Protein AF-A0A2N2SLS8-F1 (afdb_monomer_lite)

Structure (mmCIF, N/CA/C/O backbone):
data_AF-A0A2N2SLS8-F1
#
_entry.id   AF-A0A2N2SLS8-F1
#
loop_
_atom_site.group_PDB
_atom_site.id
_atom_site.type_symbol
_atom_site.label_atom_id
_atom_site.label_alt_id
_atom_site.label_comp_id
_atom_site.label_asym_id
_atom_site.label_entity_id
_atom_site.label_seq_id
_atom_site.pdbx_PDB_ins_code
_atom_site.Cartn_x
_atom_site.Cartn_y
_atom_site.Cartn_z
_atom_site.occupancy
_atom_site.B_iso_or_equiv
_atom_site.auth_seq_id
_atom_site.auth_comp_id
_atom_site.auth_asym_id
_atom_site.auth_atom_id
_atom_site.pdbx_PDB_model_num
ATOM 1 N N . MET A 1 1 ? -5.301 -6.573 -35.660 1.00 45.72 1 MET A N 1
ATOM 2 C CA . MET A 1 1 ? -4.091 -6.055 -34.993 1.00 45.72 1 MET A CA 1
ATOM 3 C C . MET A 1 1 ? -4.240 -6.458 -33.535 1.00 45.72 1 MET A C 1
ATOM 5 O O . MET A 1 1 ? -5.246 -6.092 -32.950 1.00 45.72 1 MET A O 1
ATOM 9 N N . LEU A 1 2 ? -3.391 -7.351 -33.021 1.00 61.22 2 LEU A N 1
ATOM 10 C CA . LEU A 1 2 ? -3.465 -7.784 -31.622 1.00 61.22 2 LEU A CA 1
ATOM 11 C C . LEU A 1 2 ? -2.629 -6.795 -30.812 1.00 61.22 2 LEU A C 1
ATOM 13 O O . LEU A 1 2 ? -1.406 -6.7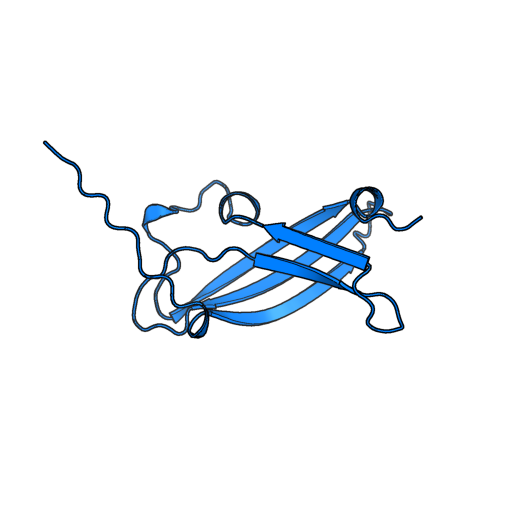86 -30.933 1.00 61.22 2 LEU A O 1
ATOM 17 N N . GLU A 1 3 ? -3.293 -5.924 -30.061 1.00 58.28 3 GLU A N 1
ATOM 18 C CA . GLU A 1 3 ? -2.654 -5.105 -29.035 1.00 58.28 3 GLU A CA 1
ATOM 19 C C . GLU A 1 3 ? -2.191 -6.061 -27.930 1.00 58.28 3 GLU A C 1
ATOM 21 O O . GLU A 1 3 ? -2.983 -6.556 -27.132 1.00 58.28 3 GLU A O 1
ATOM 26 N N . CYS A 1 4 ? -0.908 -6.422 -27.952 1.00 68.69 4 CYS A N 1
ATOM 27 C CA . CYS A 1 4 ? -0.289 -7.156 -26.858 1.00 68.69 4 CYS A CA 1
ATOM 28 C C . CYS A 1 4 ? -0.043 -6.154 -25.729 1.00 68.69 4 CYS A C 1
ATOM 30 O O . CYS A 1 4 ? 1.001 -5.505 -25.691 1.00 68.69 4 CYS A O 1
ATOM 32 N N . ASP A 1 5 ? -1.025 -6.007 -24.846 1.00 72.31 5 ASP A N 1
ATOM 33 C CA . ASP A 1 5 ? -0.857 -5.256 -23.607 1.00 72.31 5 ASP A CA 1
ATOM 34 C C . ASP A 1 5 ? -0.073 -6.143 -22.629 1.00 72.31 5 ASP A C 1
ATOM 36 O O . ASP A 1 5 ? -0.595 -7.111 -22.068 1.00 72.31 5 ASP A O 1
ATOM 40 N N . ILE A 1 6 ? 1.237 -5.908 -22.541 1.00 80.75 6 ILE A N 1
ATOM 41 C CA . ILE A 1 6 ? 2.121 -6.650 -21.641 1.00 80.75 6 ILE A CA 1
ATOM 42 C C . ILE A 1 6 ? 2.110 -5.911 -20.302 1.00 80.75 6 ILE A C 1
ATOM 44 O O . ILE A 1 6 ? 2.596 -4.780 -20.241 1.00 80.75 6 ILE A O 1
ATOM 48 N N . PRO A 1 7 ? 1.594 -6.526 -19.223 1.00 87.00 7 PRO A N 1
ATOM 49 C CA . PRO A 1 7 ? 1.530 -5.863 -17.933 1.00 87.00 7 PRO A CA 1
ATOM 50 C C . PRO A 1 7 ? 2.933 -5.614 -17.377 1.00 87.00 7 PRO A C 1
ATOM 52 O O . PRO A 1 7 ? 3.873 -6.379 -17.624 1.00 87.00 7 PRO A O 1
ATOM 55 N N . LEU A 1 8 ? 3.061 -4.558 -16.574 1.00 93.81 8 LEU A N 1
ATOM 56 C CA . LEU A 1 8 ? 4.295 -4.267 -15.855 1.00 93.81 8 LEU A CA 1
ATOM 57 C C . LEU A 1 8 ? 4.671 -5.416 -14.897 1.00 93.81 8 LEU A C 1
ATOM 59 O O . LEU A 1 8 ? 3.799 -6.148 -14.412 1.00 93.81 8 LEU A O 1
ATOM 63 N N . PRO A 1 9 ? 5.969 -5.586 -14.581 1.00 95.50 9 PRO A N 1
ATOM 64 C CA . PRO A 1 9 ? 6.412 -6.585 -13.620 1.00 95.50 9 PRO A CA 1
ATOM 65 C C . PRO A 1 9 ? 5.765 -6.399 -12.243 1.00 95.50 9 PRO A C 1
ATOM 67 O O . PRO A 1 9 ? 5.553 -5.279 -11.781 1.00 95.50 9 PRO A O 1
ATOM 70 N N . ARG A 1 10 ? 5.530 -7.517 -11.554 1.00 95.81 10 ARG A N 1
ATOM 71 C CA . ARG A 1 10 ? 5.075 -7.563 -10.159 1.00 95.81 10 ARG A CA 1
ATOM 72 C C . ARG A 1 10 ? 6.118 -8.289 -9.317 1.00 95.81 10 ARG A C 1
ATOM 74 O O . ARG A 1 10 ? 6.208 -9.515 -9.379 1.00 95.81 10 ARG A O 1
ATOM 81 N N . LYS A 1 11 ? 6.925 -7.535 -8.574 1.00 97.06 11 LYS A N 1
ATOM 82 C CA . LYS A 1 11 ? 7.929 -8.030 -7.621 1.00 97.06 11 LYS A CA 1
ATOM 83 C C . LYS A 1 11 ? 7.608 -7.448 -6.240 1.00 97.06 11 LYS A C 1
ATOM 85 O O . LYS A 1 11 ? 8.181 -6.422 -5.869 1.00 97.06 11 LYS A O 1
ATOM 90 N N . PRO A 1 12 ? 6.645 -8.032 -5.497 1.00 93.81 12 PRO A N 1
ATOM 91 C CA . PRO A 1 12 ? 6.238 -7.517 -4.188 1.00 93.81 12 PRO A CA 1
ATOM 92 C C . PRO A 1 12 ? 7.403 -7.430 -3.195 1.00 93.81 12 PRO A C 1
ATOM 94 O O . PRO A 1 12 ? 7.419 -6.541 -2.360 1.00 93.81 12 PRO A O 1
ATOM 97 N N . GLU A 1 13 ? 8.425 -8.276 -3.330 1.00 96.69 13 GLU A N 1
ATOM 98 C CA . GLU A 1 13 ? 9.665 -8.216 -2.550 1.00 96.69 13 GLU A CA 1
ATOM 99 C C . GLU A 1 13 ? 10.486 -6.930 -2.770 1.00 96.69 13 GLU A C 1
ATOM 101 O O . GLU A 1 13 ? 11.358 -6.605 -1.966 1.00 96.69 13 GLU A O 1
ATOM 106 N N . LEU A 1 14 ? 10.210 -6.191 -3.850 1.00 98.12 14 LEU A N 1
ATOM 107 C CA . LEU A 1 14 ? 10.794 -4.885 -4.157 1.00 98.12 14 LEU A CA 1
ATOM 108 C C . LEU A 1 14 ? 9.842 -3.727 -3.830 1.00 98.12 14 LEU A C 1
ATOM 110 O O . LEU A 1 14 ? 10.154 -2.586 -4.161 1.00 98.12 14 LEU A O 1
ATOM 114 N N . VAL A 1 15 ? 8.696 -3.991 -3.202 1.00 97.75 15 VAL A N 1
ATOM 115 C CA . VAL A 1 15 ? 7.790 -2.959 -2.693 1.00 97.75 15 VAL A CA 1
ATOM 116 C C . VAL A 1 15 ? 7.748 -3.048 -1.175 1.00 97.75 15 VAL A C 1
ATOM 118 O O . VAL A 1 15 ? 7.496 -4.107 -0.610 1.00 97.75 15 VAL A O 1
ATOM 121 N N . SER A 1 16 ? 7.988 -1.930 -0.500 1.00 97.81 16 SER A N 1
ATOM 122 C CA . SER A 1 16 ? 7.994 -1.861 0.962 1.00 97.81 16 SER A CA 1
ATOM 123 C C . SER A 1 16 ? 7.060 -0.781 1.479 1.00 97.81 16 SER A C 1
ATOM 125 O O . SER A 1 16 ? 6.788 0.207 0.800 1.00 97.81 16 SER A O 1
ATOM 127 N N . ILE A 1 17 ? 6.585 -0.979 2.706 1.00 97.44 17 ILE A N 1
ATOM 128 C CA . ILE A 1 17 ? 5.898 0.043 3.491 1.00 97.44 17 ILE A CA 1
ATOM 129 C C . ILE A 1 17 ? 6.978 0.764 4.301 1.00 97.44 17 ILE A C 1
ATOM 131 O O . ILE A 1 17 ? 7.605 0.156 5.165 1.00 97.44 17 ILE A O 1
ATOM 135 N N . GLU A 1 18 ? 7.225 2.037 4.005 1.00 97.81 18 GLU A N 1
ATOM 136 C CA . GLU A 1 18 ? 8.212 2.856 4.727 1.00 97.81 18 GLU A CA 1
ATOM 137 C C . GLU A 1 18 ? 7.641 3.421 6.027 1.00 97.81 18 GLU A C 1
ATOM 139 O O . GLU A 1 18 ? 8.353 3.572 7.017 1.00 97.81 18 GLU A O 1
ATOM 144 N N . ALA A 1 19 ? 6.348 3.737 6.021 1.00 96.75 19 ALA A N 1
ATOM 145 C CA . ALA A 1 19 ? 5.610 4.206 7.181 1.00 96.75 19 ALA A CA 1
ATOM 146 C C . ALA A 1 19 ? 4.147 3.783 7.057 1.00 96.75 19 ALA A C 1
ATOM 148 O O . ALA A 1 19 ? 3.606 3.744 5.952 1.00 96.75 19 ALA A O 1
ATOM 149 N N . SER A 1 20 ? 3.506 3.499 8.186 1.00 95.94 20 SER A N 1
ATOM 150 C CA . SER A 1 20 ? 2.065 3.277 8.267 1.00 95.94 20 SER A CA 1
ATOM 151 C C . SER A 1 20 ? 1.544 3.727 9.621 1.00 95.94 20 SER A C 1
ATOM 153 O O . SER A 1 20 ? 2.154 3.408 10.642 1.00 95.94 20 SER A O 1
ATOM 155 N N . ASP A 1 21 ? 0.409 4.407 9.620 1.00 94.75 21 ASP A N 1
ATOM 156 C CA . ASP A 1 21 ? -0.309 4.821 10.815 1.00 94.75 21 ASP A CA 1
ATOM 157 C C . ASP A 1 21 ? -1.809 4.587 10.623 1.00 94.75 21 ASP A C 1
ATOM 159 O O . ASP A 1 21 ? -2.359 4.859 9.553 1.00 94.75 21 ASP A O 1
ATOM 163 N N . LEU A 1 22 ? -2.460 4.065 11.658 1.00 92.25 22 LEU A N 1
ATOM 164 C CA . LEU A 1 22 ? -3.895 3.817 11.683 1.00 92.25 22 LEU A CA 1
ATOM 165 C C . LEU A 1 22 ? -4.484 4.560 12.876 1.00 92.25 22 LEU A C 1
ATOM 167 O O . LEU A 1 22 ? -4.175 4.239 14.024 1.00 92.25 22 LEU A O 1
ATOM 171 N N . HIS A 1 23 ? -5.370 5.511 12.611 1.00 91.69 23 HIS A N 1
ATOM 172 C CA . HIS A 1 23 ? -5.997 6.317 13.652 1.00 91.69 23 HIS A CA 1
ATOM 173 C C . HIS A 1 23 ? -7.504 6.470 13.417 1.00 91.69 23 HIS A C 1
ATOM 175 O O . HIS A 1 23 ? -7.973 6.383 12.282 1.00 91.69 23 HIS A O 1
ATOM 181 N N . PRO A 1 24 ? -8.298 6.697 14.475 1.00 90.81 24 PRO A N 1
ATOM 182 C CA . PRO A 1 24 ? -9.709 7.026 14.325 1.00 90.81 24 PRO A CA 1
ATOM 183 C C . PRO A 1 24 ? -9.891 8.402 13.671 1.00 90.81 24 PRO A C 1
ATOM 185 O O . PRO A 1 24 ? -9.156 9.347 13.963 1.00 90.81 24 PRO A O 1
ATOM 188 N N . ASP A 1 25 ? -10.906 8.531 12.819 1.00 90.62 25 ASP A N 1
ATOM 189 C CA . ASP A 1 25 ? -11.324 9.814 12.260 1.00 90.62 25 ASP A CA 1
ATOM 190 C C . ASP A 1 25 ? -11.898 10.698 13.391 1.00 90.62 25 ASP A C 1
ATOM 192 O O . ASP A 1 25 ? -12.804 10.274 14.120 1.00 90.62 25 ASP A O 1
ATOM 196 N N . PRO A 1 26 ? -11.405 11.939 13.563 1.00 86.44 26 PRO A N 1
ATOM 197 C CA . PRO A 1 26 ? -11.809 12.800 14.673 1.00 86.44 26 PRO A CA 1
ATOM 198 C C . PRO A 1 26 ? -13.264 13.282 14.578 1.00 86.44 26 PRO A C 1
ATOM 200 O O . PRO A 1 26 ? -13.836 13.713 15.580 1.00 86.44 26 PRO A O 1
ATOM 203 N N . GLN A 1 27 ? -13.867 13.239 13.387 1.00 88.56 27 GLN A N 1
ATOM 204 C CA . GLN A 1 27 ? -15.240 13.677 13.130 1.00 88.56 27 GLN A CA 1
ATOM 205 C C . GLN A 1 27 ? -16.217 12.496 13.061 1.00 88.56 27 GLN A C 1
ATOM 207 O O . GLN A 1 27 ? -17.396 12.652 13.387 1.00 88.56 27 GLN A O 1
ATOM 212 N N . ARG A 1 28 ? -15.748 11.310 12.654 1.00 86.81 28 ARG A N 1
ATOM 213 C CA . ARG A 1 28 ? -16.576 10.120 12.407 1.00 86.81 28 ARG A CA 1
ATOM 214 C C . ARG A 1 28 ? -16.151 8.967 13.314 1.00 86.81 28 ARG A C 1
ATOM 216 O O . ARG A 1 28 ? -15.218 8.237 13.015 1.00 86.81 28 ARG A O 1
ATOM 223 N N . LYS A 1 29 ? -16.908 8.757 14.399 1.00 77.50 29 LYS A N 1
ATOM 224 C CA . LYS A 1 29 ? -16.611 7.767 15.459 1.00 77.50 29 LYS A CA 1
ATOM 225 C C . LYS A 1 29 ? -16.408 6.322 14.982 1.00 77.50 29 LYS A C 1
ATOM 227 O O . LYS A 1 29 ? -15.736 5.568 15.672 1.00 77.50 29 LYS A O 1
ATOM 232 N N . ASN A 1 30 ? -16.975 5.954 13.835 1.00 85.19 30 ASN A N 1
ATOM 233 C CA . ASN A 1 30 ? -16.888 4.604 13.280 1.00 85.19 30 ASN A CA 1
ATOM 234 C C . ASN A 1 30 ? -15.963 4.541 12.064 1.00 85.19 30 ASN A C 1
ATOM 236 O O . ASN A 1 30 ? -16.081 3.622 11.273 1.00 85.19 30 ASN A O 1
ATOM 240 N N . LEU A 1 31 ? -15.082 5.516 11.858 1.00 89.44 31 LEU A N 1
ATOM 241 C CA . LEU A 1 31 ? -14.174 5.496 10.722 1.00 89.44 31 LEU A CA 1
ATOM 242 C C . LEU A 1 31 ? -12.735 5.454 11.214 1.00 89.44 31 LEU A C 1
ATOM 244 O O . LEU A 1 31 ? -12.343 6.229 12.083 1.00 89.44 31 LEU A O 1
ATOM 248 N N . LEU A 1 32 ? -11.952 4.548 10.645 1.00 90.69 32 LEU A N 1
ATOM 249 C CA . LEU A 1 32 ? -10.506 4.521 10.794 1.00 90.69 32 LEU A CA 1
ATO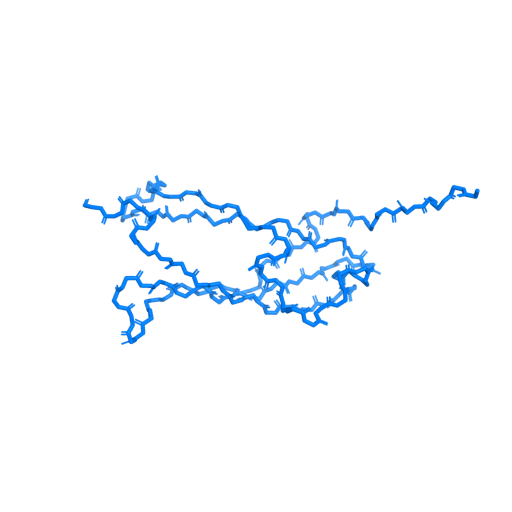M 250 C C . LEU A 1 32 ? -9.873 5.056 9.513 1.00 90.69 32 LEU A C 1
ATOM 252 O O . LEU A 1 32 ? -10.361 4.803 8.409 1.00 90.69 32 LEU A O 1
ATOM 256 N N . VAL A 1 33 ? -8.781 5.790 9.664 1.00 92.94 33 VAL A N 1
ATOM 257 C CA . VAL A 1 33 ? -7.973 6.304 8.565 1.00 92.94 33 VAL A CA 1
ATOM 258 C C . VAL A 1 33 ? -6.621 5.615 8.627 1.00 92.94 33 VAL A C 1
ATOM 260 O O . VAL A 1 33 ? -5.913 5.713 9.628 1.00 92.94 33 VAL A O 1
ATOM 263 N N . LEU A 1 34 ? -6.284 4.897 7.559 1.00 94.44 34 LEU A N 1
ATOM 264 C CA . LEU A 1 34 ? -4.956 4.338 7.343 1.00 94.44 34 LEU A CA 1
ATOM 265 C C . LEU A 1 34 ? -4.184 5.275 6.419 1.00 94.44 34 LEU A C 1
ATOM 267 O O . LEU A 1 34 ? -4.596 5.498 5.278 1.00 94.44 34 LEU A O 1
ATOM 271 N N . VAL A 1 35 ? -3.052 5.772 6.905 1.00 95.62 35 VAL A N 1
ATOM 272 C CA . VAL A 1 35 ? -2.074 6.524 6.119 1.00 95.62 35 VAL A CA 1
ATOM 273 C C . VAL A 1 35 ? -0.819 5.677 6.011 1.00 95.6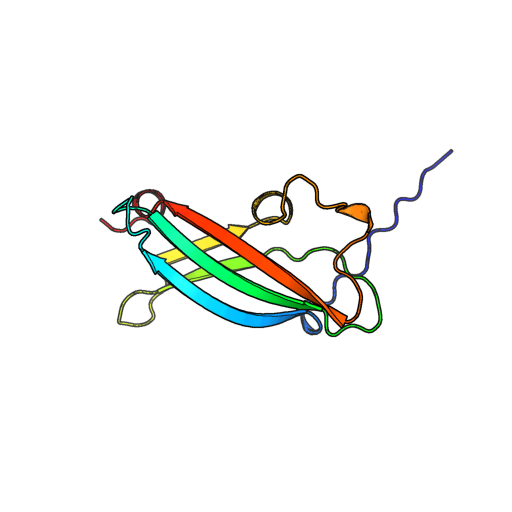2 35 VAL A C 1
ATOM 275 O O . VAL A 1 35 ? -0.252 5.282 7.027 1.00 95.62 35 VAL A O 1
ATOM 278 N N . ALA A 1 36 ? -0.369 5.389 4.795 1.00 96.94 36 ALA A N 1
ATOM 279 C CA . ALA A 1 36 ? 0.861 4.644 4.569 1.00 96.94 36 ALA A CA 1
ATOM 280 C C . ALA A 1 36 ? 1.697 5.256 3.446 1.00 96.94 36 ALA A C 1
ATOM 282 O O . ALA A 1 36 ? 1.169 5.856 2.513 1.00 96.94 36 ALA A O 1
ATOM 283 N N . THR A 1 37 ? 3.008 5.060 3.518 1.00 97.88 37 THR A N 1
ATOM 284 C CA . THR A 1 37 ? 3.944 5.407 2.449 1.00 97.88 37 THR A CA 1
ATOM 285 C C . THR A 1 37 ? 4.524 4.122 1.890 1.00 97.88 37 THR A C 1
ATOM 287 O O . THR A 1 37 ? 5.196 3.379 2.606 1.00 97.88 37 THR A O 1
ATOM 290 N N . LEU A 1 38 ? 4.272 3.864 0.612 1.00 97.81 38 LEU A N 1
ATOM 291 C CA . LEU A 1 38 ? 4.876 2.763 -0.126 1.00 97.81 38 LEU A CA 1
ATOM 292 C C . LEU A 1 38 ? 6.109 3.251 -0.876 1.00 97.81 38 LEU A C 1
ATOM 294 O O . LEU A 1 38 ? 6.108 4.365 -1.398 1.00 97.81 38 LEU A O 1
ATOM 298 N N . LYS A 1 39 ? 7.113 2.385 -0.999 1.00 98.31 39 LYS A N 1
ATOM 299 C CA . LYS A 1 39 ? 8.300 2.600 -1.825 1.00 98.31 39 LYS A CA 1
ATOM 300 C C . LYS A 1 39 ? 8.479 1.461 -2.811 1.00 98.31 39 LYS A C 1
ATOM 302 O O . LYS A 1 39 ? 8.532 0.297 -2.417 1.00 98.31 39 LYS A O 1
ATOM 307 N N . ASN A 1 40 ? 8.646 1.795 -4.085 1.00 98.56 40 ASN A N 1
ATOM 308 C CA . ASN A 1 40 ? 9.148 0.860 -5.077 1.00 98.56 40 ASN A CA 1
ATOM 309 C C . ASN A 1 40 ? 10.676 0.908 -5.046 1.00 98.56 40 ASN A C 1
ATOM 311 O O . ASN A 1 40 ? 11.274 1.862 -5.519 1.00 98.56 40 ASN A O 1
ATOM 315 N N . ARG A 1 41 ? 11.325 -0.120 -4.509 1.00 98.44 41 ARG A N 1
ATOM 316 C CA . ARG A 1 41 ? 12.791 -0.243 -4.457 1.00 98.44 41 ARG A CA 1
ATOM 317 C C . ARG A 1 41 ? 13.391 -0.828 -5.737 1.00 98.44 41 ARG A C 1
ATOM 319 O O . ARG A 1 41 ? 14.607 -0.987 -5.822 1.00 98.44 41 ARG A O 1
ATOM 326 N N . ALA A 1 42 ? 12.565 -1.184 -6.720 1.00 98.44 42 ALA A N 1
ATOM 327 C CA . ALA A 1 42 ? 13.045 -1.692 -7.993 1.00 98.44 42 ALA A CA 1
ATOM 328 C C . ALA A 1 42 ? 13.667 -0.567 -8.841 1.00 98.44 42 ALA A C 1
ATOM 330 O O . ALA A 1 42 ? 13.168 0.562 -8.850 1.00 98.44 42 ALA A O 1
ATOM 331 N N . PRO A 1 43 ? 14.688 -0.884 -9.657 1.00 97.94 43 PRO A N 1
ATOM 332 C CA . PRO A 1 43 ? 15.220 0.038 -10.657 1.00 97.94 43 PRO A CA 1
ATOM 333 C C . PRO A 1 43 ? 14.313 0.167 -11.900 1.00 97.94 43 PRO A C 1
ATOM 335 O O . PRO A 1 43 ? 14.747 0.687 -12.923 1.00 97.94 43 PRO A O 1
ATOM 338 N N . PHE A 1 44 ? 13.069 -0.318 -11.841 1.00 97.81 44 PHE A N 1
ATOM 339 C CA . PHE A 1 44 ? 12.086 -0.294 -12.926 1.00 97.81 44 PHE A CA 1
ATOM 340 C C . PHE A 1 44 ? 10.675 -0.029 -12.386 1.00 97.81 44 PHE A C 1
ATOM 342 O O . PHE A 1 44 ? 10.395 -0.253 -11.205 1.00 97.81 44 PHE A O 1
ATOM 349 N N . ALA A 1 45 ? 9.787 0.453 -13.260 1.00 97.44 45 ALA A N 1
ATOM 350 C CA . ALA A 1 45 ? 8.378 0.625 -12.929 1.00 97.44 45 ALA A CA 1
ATOM 351 C C . ALA A 1 45 ? 7.704 -0.736 -12.721 1.00 97.44 45 ALA A C 1
ATOM 353 O O . ALA A 1 45 ? 7.960 -1.686 -13.466 1.00 97.44 45 ALA A O 1
ATOM 354 N N . GLN A 1 46 ? 6.859 -0.822 -11.701 1.00 98.00 46 GLN A N 1
ATOM 355 C CA . GLN A 1 46 ? 6.117 -2.030 -11.357 1.00 98.00 46 GLN A CA 1
ATOM 356 C C . GLN A 1 46 ? 4.621 -1.798 -11.494 1.00 98.00 46 GLN A C 1
ATOM 358 O O . GLN A 1 46 ? 4.151 -0.668 -11.394 1.00 98.00 46 GLN A O 1
ATOM 363 N N . ASP A 1 47 ? 3.862 -2.867 -11.693 1.00 96.56 47 ASP A N 1
ATOM 364 C CA . ASP A 1 47 ? 2.415 -2.768 -11.556 1.00 96.56 47 ASP A CA 1
ATOM 365 C C . ASP A 1 47 ? 2.046 -2.468 -10.095 1.00 96.56 47 ASP A C 1
ATOM 367 O O . ASP A 1 47 ? 2.754 -2.861 -9.159 1.00 96.56 47 ASP A O 1
ATOM 371 N N . TYR A 1 48 ? 0.938 -1.766 -9.896 1.00 96.38 48 TYR A N 1
ATOM 372 C CA . TYR A 1 48 ? 0.494 -1.377 -8.565 1.00 96.38 48 TYR A CA 1
ATOM 373 C C . TYR A 1 48 ? 0.074 -2.618 -7.754 1.00 96.38 48 TYR A C 1
ATOM 375 O O . TYR A 1 48 ? -0.697 -3.453 -8.244 1.00 96.38 48 TYR A O 1
ATOM 383 N N . PRO A 1 49 ? 0.571 -2.791 -6.514 1.00 95.81 49 PRO A N 1
ATOM 384 C CA . PRO A 1 49 ? 0.288 -3.985 -5.726 1.00 95.81 49 PRO A CA 1
ATOM 385 C C . PRO A 1 49 ? -1.161 -3.999 -5.231 1.00 95.81 49 PRO A C 1
ATOM 387 O O . PRO A 1 49 ? -1.798 -2.961 -5.093 1.00 95.81 49 PRO A O 1
ATOM 390 N N . HIS A 1 50 ? -1.678 -5.175 -4.894 1.00 95.44 50 HIS A N 1
ATOM 391 C CA . HIS A 1 50 ? -2.830 -5.238 -3.994 1.00 95.44 50 HIS A CA 1
ATOM 392 C C . HIS A 1 50 ? -2.320 -5.051 -2.565 1.00 95.44 50 HIS A C 1
ATOM 394 O O . HIS A 1 50 ? -1.248 -5.561 -2.231 1.00 95.44 50 HIS A O 1
ATOM 400 N N . LEU A 1 51 ? -3.066 -4.331 -1.733 1.00 95.12 51 LEU A N 1
ATOM 401 C CA . LEU A 1 51 ? -2.704 -4.105 -0.335 1.00 95.12 51 LEU A CA 1
ATOM 402 C C . LEU A 1 51 ? -3.598 -4.948 0.559 1.00 95.12 51 LEU A C 1
ATOM 404 O O . LEU A 1 51 ? -4.817 -4.872 0.457 1.00 95.12 51 LEU A O 1
ATOM 408 N N . GLU A 1 52 ? -3.004 -5.739 1.444 1.00 94.62 52 GLU A N 1
ATOM 409 C CA . GLU A 1 52 ? -3.747 -6.449 2.480 1.00 94.62 52 GLU A CA 1
ATOM 410 C C . GLU A 1 52 ? -3.626 -5.689 3.800 1.00 94.62 52 GLU A C 1
ATOM 412 O O . GLU A 1 52 ? -2.525 -5.453 4.296 1.00 94.62 52 GLU A O 1
ATOM 417 N N . LEU A 1 53 ? -4.769 -5.337 4.380 1.00 92.88 53 LEU A N 1
ATOM 418 C CA . LEU A 1 53 ? -4.87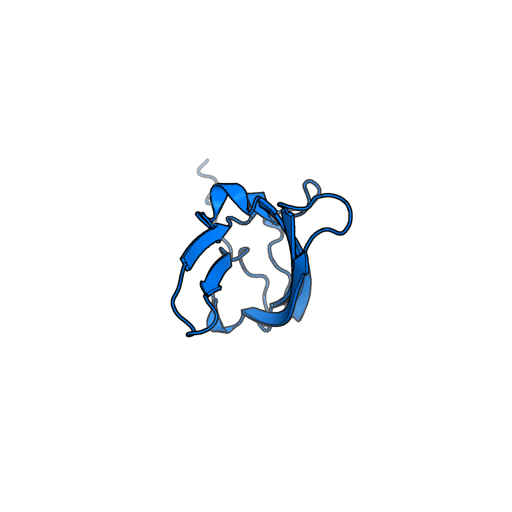0 -4.845 5.743 1.00 92.88 53 LEU A CA 1
ATOM 419 C C . LEU A 1 53 ? -5.409 -5.965 6.627 1.00 92.88 53 LEU A C 1
ATOM 421 O O . LEU A 1 53 ? -6.516 -6.459 6.406 1.00 92.88 53 LEU A O 1
ATOM 425 N N . THR A 1 54 ? -4.648 -6.319 7.657 1.00 91.69 54 THR A N 1
ATOM 426 C CA . THR A 1 54 ? -5.126 -7.159 8.755 1.00 91.69 54 THR A CA 1
ATOM 427 C C . THR A 1 54 ? -5.219 -6.300 10.011 1.00 91.69 54 THR A C 1
ATOM 429 O O . THR A 1 54 ? -4.228 -5.696 10.413 1.00 91.69 54 THR A O 1
ATOM 432 N N . LEU A 1 55 ? -6.402 -6.246 10.622 1.00 89.06 55 LEU A N 1
ATOM 433 C CA . LEU A 1 55 ? -6.601 -5.633 11.934 1.00 89.06 55 LEU A CA 1
ATOM 434 C C . LEU A 1 55 ? -6.597 -6.724 12.995 1.00 89.06 55 LEU A C 1
ATOM 436 O O . LEU A 1 55 ? -7.214 -7.774 12.802 1.00 89.06 55 LEU A O 1
ATOM 440 N N . THR A 1 56 ? -5.921 -6.466 14.108 1.00 88.44 56 THR A N 1
ATOM 441 C CA . THR A 1 56 ? -5.810 -7.392 15.233 1.00 88.44 56 THR A CA 1
ATOM 442 C C . THR A 1 56 ? -6.447 -6.825 16.500 1.00 88.44 56 THR A C 1
ATOM 444 O O . THR A 1 56 ? -6.560 -5.609 16.663 1.00 88.44 56 THR A O 1
ATOM 447 N N . ASP A 1 57 ? -6.894 -7.707 17.396 1.00 86.69 57 ASP A N 1
ATOM 448 C CA . ASP A 1 57 ? -7.280 -7.329 18.756 1.00 86.69 57 ASP A CA 1
ATOM 449 C C . ASP A 1 57 ? -6.045 -7.116 19.654 1.00 86.69 57 ASP A C 1
ATOM 451 O O . ASP A 1 57 ? -4.897 -7.296 19.248 1.00 86.69 57 ASP A O 1
ATOM 455 N N . VAL A 1 58 ? -6.279 -6.775 20.923 1.00 89.31 58 VAL A N 1
ATOM 456 C CA . VAL A 1 58 ? -5.220 -6.571 21.933 1.00 89.31 58 VAL A CA 1
ATOM 457 C C . VAL A 1 58 ? -4.409 -7.835 22.271 1.00 89.31 58 VAL A C 1
ATOM 459 O O . VAL A 1 58 ? -3.479 -7.769 23.071 1.00 89.31 58 VAL A O 1
ATOM 462 N N . ARG A 1 59 ? -4.778 -8.994 21.716 1.00 93.75 59 ARG A N 1
ATOM 463 C CA . ARG A 1 59 ? -4.087 -10.287 21.844 1.00 93.75 59 ARG A CA 1
ATOM 464 C C . ARG A 1 59 ? -3.470 -10.728 20.510 1.00 93.75 59 ARG A C 1
ATOM 466 O O . ARG A 1 59 ? -3.223 -11.923 20.319 1.00 93.75 59 ARG A O 1
ATOM 473 N N . ASP A 1 60 ? -3.266 -9.785 19.590 1.00 90.00 60 ASP A N 1
ATOM 474 C CA . ASP A 1 60 ? -2.747 -9.997 18.236 1.00 90.00 60 ASP A CA 1
ATOM 475 C C . ASP A 1 60 ? -3.572 -10.987 17.394 1.00 90.00 60 ASP A C 1
ATOM 477 O O . ASP A 1 60 ? -3.078 -11.564 16.423 1.00 90.00 60 ASP A O 1
ATOM 481 N N . GLN A 1 61 ? -4.848 -11.202 17.736 1.00 92.19 61 GLN A N 1
ATOM 482 C CA . GLN A 1 61 ? -5.720 -12.075 16.953 1.00 92.19 61 GLN A CA 1
ATOM 483 C C . GLN 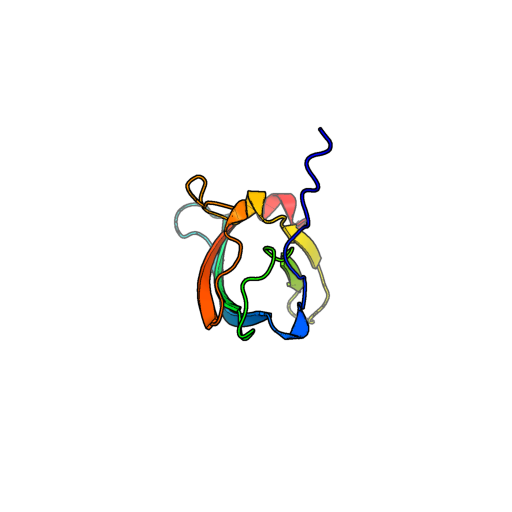A 1 61 ? -6.353 -11.294 15.801 1.00 92.19 61 GLN A C 1
ATOM 485 O O . GLN A 1 61 ? -6.933 -10.238 16.054 1.00 92.19 61 GLN A O 1
ATOM 490 N N . PRO A 1 62 ? -6.285 -11.784 14.548 1.00 90.50 62 PRO A N 1
ATOM 491 C CA . PRO A 1 62 ? -6.887 -11.092 13.417 1.00 90.50 62 PRO A CA 1
ATOM 492 C C . PRO A 1 62 ? -8.410 -11.041 13.583 1.00 90.50 62 PRO A C 1
ATOM 494 O O . PRO A 1 62 ? -9.067 -12.080 13.640 1.00 90.50 62 PRO A O 1
ATOM 497 N N . VAL A 1 63 ? -8.963 -9.831 13.637 1.00 88.81 63 VAL A N 1
ATOM 498 C CA . VAL A 1 63 ? -10.413 -9.577 13.708 1.00 88.81 63 VAL A CA 1
ATOM 499 C C . VAL A 1 63 ? -10.996 -9.215 12.345 1.00 88.81 63 VAL A C 1
ATOM 501 O O . VAL A 1 63 ? -12.152 -9.515 12.071 1.00 88.81 63 VAL A O 1
ATOM 504 N N . LEU A 1 64 ? -10.178 -8.637 11.459 1.00 87.00 64 LEU A N 1
ATOM 505 C CA . LEU A 1 64 ? -10.542 -8.341 10.078 1.00 87.00 64 LEU A CA 1
ATOM 506 C C . LEU A 1 64 ? -9.342 -8.554 9.163 1.00 87.00 64 LEU A C 1
ATOM 508 O O . LEU A 1 64 ? -8.214 -8.199 9.504 1.00 87.00 64 LEU A O 1
ATOM 512 N N . ARG A 1 65 ? -9.619 -9.040 7.953 1.00 91.81 65 ARG A N 1
ATOM 513 C CA . ARG A 1 65 ? -8.706 -8.965 6.817 1.00 91.81 65 ARG A CA 1
ATOM 514 C C . ARG A 1 65 ? -9.428 -8.388 5.610 1.00 91.81 65 ARG A C 1
ATOM 516 O O . ARG A 1 65 ? -10.493 -8.880 5.242 1.00 91.81 65 ARG A O 1
ATOM 523 N N . LYS A 1 66 ? -8.845 -7.368 4.986 1.00 91.00 66 LYS A N 1
ATOM 524 C CA . LYS A 1 66 ? -9.376 -6.741 3.773 1.00 91.00 66 LYS A CA 1
ATOM 525 C C . LYS A 1 66 ? -8.265 -6.538 2.754 1.00 91.00 66 LYS A C 1
ATOM 527 O O . LYS A 1 66 ? -7.164 -6.128 3.108 1.00 91.00 66 LYS A O 1
ATOM 532 N N . VAL A 1 67 ? -8.573 -6.823 1.494 1.00 94.50 67 VAL A N 1
ATOM 533 C CA . VAL A 1 67 ? -7.678 -6.581 0.360 1.00 94.50 67 VAL A CA 1
ATOM 534 C C . VAL A 1 67 ? -8.185 -5.367 -0.407 1.00 94.50 67 VAL A C 1
ATOM 536 O O . VAL A 1 67 ? -9.372 -5.297 -0.710 1.00 94.50 67 VAL A O 1
ATOM 539 N N . PHE A 1 68 ? -7.280 -4.444 -0.717 1.00 94.38 68 PHE A N 1
ATOM 540 C CA . PHE A 1 68 ? -7.507 -3.268 -1.545 1.00 94.38 68 PHE A CA 1
ATOM 541 C C . PHE A 1 68 ? -6.812 -3.454 -2.888 1.00 94.38 68 PHE A C 1
ATOM 543 O O . PHE A 1 68 ? -5.599 -3.679 -2.966 1.00 94.38 68 PHE A O 1
ATOM 550 N N . THR A 1 69 ? -7.585 -3.342 -3.954 1.00 95.00 69 THR A N 1
ATOM 551 C CA . THR A 1 69 ? -7.089 -3.240 -5.323 1.00 95.00 69 THR A CA 1
ATOM 552 C C . THR A 1 69 ? -6.482 -1.853 -5.570 1.00 95.00 69 THR A C 1
ATOM 554 O O . THR A 1 69 ? -6.847 -0.897 -4.883 1.00 95.00 69 THR A O 1
ATOM 557 N N . PRO A 1 70 ? -5.605 -1.688 -6.579 1.00 94.62 70 PRO A N 1
ATOM 558 C CA . PRO A 1 70 ? -5.103 -0.370 -6.978 1.00 94.62 70 PRO A CA 1
ATOM 559 C C . PRO A 1 70 ? -6.197 0.679 -7.193 1.00 94.62 70 PRO A C 1
ATOM 561 O O . PRO A 1 70 ? -6.030 1.832 -6.813 1.00 94.62 70 PRO A O 1
ATOM 564 N N . ALA A 1 71 ? -7.351 0.281 -7.728 1.00 93.56 71 ALA A N 1
ATOM 565 C CA . ALA A 1 71 ? -8.475 1.188 -7.946 1.00 93.56 71 ALA A CA 1
ATOM 566 C C . ALA A 1 71 ? -9.094 1.739 -6.645 1.00 93.56 71 ALA A C 1
ATOM 568 O O . ALA A 1 71 ? -9.752 2.773 -6.686 1.00 93.56 71 ALA A O 1
ATOM 569 N N . GLU A 1 72 ? -8.902 1.066 -5.507 1.00 93.31 72 GLU A N 1
ATOM 570 C CA . GLU A 1 72 ? -9.468 1.472 -4.214 1.00 93.31 72 GLU A CA 1
ATOM 571 C C . GLU A 1 72 ? -8.557 2.410 -3.416 1.00 93.31 72 GLU A C 1
ATOM 573 O O . GLU A 1 72 ? -9.045 3.085 -2.513 1.00 93.31 72 GLU A O 1
ATOM 578 N N . TYR A 1 73 ? -7.254 2.452 -3.716 1.00 94.44 73 TYR A N 1
ATOM 579 C CA . TYR A 1 73 ? -6.295 3.262 -2.955 1.00 94.44 73 TYR A CA 1
ATOM 580 C C . TYR A 1 73 ? -5.551 4.318 -3.779 1.00 94.44 73 TYR A C 1
ATOM 582 O O . TYR A 1 73 ? -4.936 5.211 -3.193 1.00 94.44 73 TYR A O 1
ATOM 590 N N . LEU A 1 74 ? -5.559 4.226 -5.112 1.00 94.69 74 LEU A N 1
ATOM 591 C CA . LEU A 1 74 ? -4.969 5.248 -5.973 1.00 94.69 74 LEU A CA 1
ATOM 592 C C . LEU A 1 74 ? -5.905 6.450 -6.112 1.00 94.69 74 LEU A C 1
ATOM 594 O O . LEU A 1 74 ? -7.127 6.311 -6.161 1.00 94.69 74 LEU A O 1
ATOM 598 N N . ALA A 1 75 ? -5.319 7.642 -6.233 1.00 90.25 75 ALA A N 1
ATOM 599 C CA . ALA A 1 75 ? -6.075 8.837 -6.589 1.00 90.25 75 ALA A CA 1
ATOM 600 C C . ALA A 1 75 ? -6.686 8.673 -7.992 1.00 90.25 75 ALA A C 1
ATOM 602 O O . ALA A 1 75 ? -6.071 8.051 -8.864 1.00 90.25 75 ALA A O 1
ATOM 603 N N . GLN A 1 76 ? -7.876 9.234 -8.226 1.00 87.69 76 GLN A N 1
ATOM 604 C CA . GLN A 1 76 ? -8.633 9.031 -9.473 1.00 87.69 76 GLN A CA 1
ATOM 605 C C . GLN A 1 76 ? -7.878 9.526 -10.716 1.00 87.69 76 GLN A C 1
ATOM 607 O O . GLN A 1 76 ? -8.044 8.989 -11.808 1.00 87.69 76 GLN A O 1
ATOM 612 N N . GLU A 1 77 ? -7.027 10.530 -10.540 1.00 89.31 77 GLU A N 1
ATOM 613 C CA . GLU A 1 77 ? -6.164 11.127 -11.554 1.00 89.31 77 GLU A CA 1
ATOM 614 C C . GLU A 1 77 ? -4.871 10.335 -11.830 1.00 89.31 77 GLU A C 1
ATOM 616 O O . GLU A 1 77 ? -4.080 10.736 -12.683 1.00 89.31 77 GLU A O 1
ATOM 621 N N . THR A 1 78 ? -4.634 9.218 -11.134 1.00 89.62 78 THR A N 1
ATOM 622 C CA . THR A 1 78 ? -3.413 8.418 -11.309 1.00 89.62 78 THR A CA 1
ATOM 623 C C . THR A 1 78 ? -3.408 7.715 -12.665 1.00 89.62 78 THR A C 1
ATOM 625 O O . THR A 1 78 ? -4.307 6.936 -12.989 1.00 89.62 78 THR A O 1
ATOM 628 N N . GLU A 1 79 ? -2.347 7.907 -13.451 1.00 89.44 79 GLU A N 1
ATOM 629 C CA . GLU A 1 79 ? -2.130 7.154 -14.686 1.00 89.44 79 GLU A CA 1
ATOM 630 C C . GLU A 1 79 ? -1.680 5.718 -14.372 1.00 89.44 79 GLU A C 1
ATOM 632 O O . GLU A 1 79 ? -0.495 5.397 -14.349 1.00 89.44 79 GLU A O 1
ATOM 637 N N . VAL A 1 80 ? -2.646 4.821 -14.155 1.00 89.88 80 VAL A N 1
ATOM 638 C CA . VAL A 1 80 ? -2.391 3.422 -13.751 1.00 89.88 80 VAL A CA 1
ATOM 639 C C . VAL A 1 80 ? -1.426 2.692 -14.701 1.00 89.88 80 VAL A C 1
ATOM 641 O O . VAL A 1 80 ? -0.660 1.837 -14.268 1.00 89.88 80 VAL A O 1
ATOM 644 N N . ARG A 1 81 ? -1.418 3.056 -15.991 1.00 88.88 81 ARG A N 1
ATOM 645 C CA . ARG A 1 81 ? -0.593 2.417 -17.030 1.00 88.88 81 ARG A CA 1
ATOM 646 C C . ARG A 1 81 ? 0.885 2.788 -16.922 1.00 88.88 81 ARG A C 1
ATOM 648 O O . ARG A 1 81 ? 1.725 2.006 -17.353 1.00 88.88 81 ARG A O 1
ATOM 655 N N . ALA A 1 82 ? 1.204 3.938 -16.322 1.00 92.25 82 ALA A N 1
ATOM 656 C CA . ALA A 1 82 ? 2.584 4.318 -16.028 1.00 92.25 82 ALA A CA 1
ATOM 657 C C . ALA A 1 82 ? 3.194 3.438 -14.919 1.00 92.25 82 ALA A C 1
ATOM 659 O O . ALA A 1 82 ? 4.413 3.264 -14.862 1.00 92.25 82 ALA A O 1
ATOM 660 N N . GLY A 1 83 ? 2.341 2.852 -14.072 1.00 95.19 83 GLY A N 1
ATOM 661 C CA . GLY A 1 83 ? 2.730 2.000 -12.958 1.00 95.19 83 GLY A CA 1
ATOM 662 C C . GLY A 1 83 ? 3.402 2.745 -11.812 1.00 95.19 83 GLY A C 1
ATOM 663 O O . GLY A 1 83 ? 3.613 3.958 -11.825 1.00 95.19 83 GLY A O 1
ATOM 664 N N . PHE A 1 84 ? 3.782 1.981 -10.795 1.00 97.50 84 PHE A N 1
ATOM 665 C CA . PHE A 1 84 ? 4.552 2.483 -9.676 1.00 97.50 84 PHE A CA 1
ATOM 666 C C . PHE A 1 84 ? 6.002 2.729 -10.115 1.00 97.50 84 PHE A C 1
ATOM 668 O O . PHE A 1 84 ? 6.774 1.788 -10.305 1.00 97.50 84 PHE A O 1
ATOM 675 N N . ALA A 1 85 ? 6.368 4.000 -10.286 1.00 97.81 85 ALA A N 1
ATOM 676 C CA . ALA A 1 85 ? 7.671 4.428 -10.790 1.00 97.81 85 ALA A CA 1
ATOM 677 C C . ALA A 1 85 ? 8.866 3.797 -10.048 1.00 97.81 85 ALA A C 1
ATOM 679 O O . ALA A 1 85 ? 8.822 3.564 -8.840 1.00 97.81 85 ALA A O 1
ATOM 680 N N . ALA A 1 86 ? 9.956 3.548 -10.780 1.00 98.19 86 ALA A N 1
ATOM 681 C CA . ALA A 1 86 ? 11.218 3.049 -10.230 1.00 98.19 86 ALA A CA 1
ATOM 682 C C . ALA A 1 86 ? 11.749 3.967 -9.120 1.00 98.19 86 ALA A C 1
ATOM 684 O O . ALA A 1 86 ? 11.809 5.181 -9.315 1.00 98.19 86 ALA A O 1
ATOM 685 N N . ASN A 1 87 ? 12.174 3.403 -7.985 1.00 98.31 87 ASN A N 1
ATOM 686 C CA . ASN A 1 87 ? 12.631 4.158 -6.805 1.00 98.31 87 ASN A CA 1
ATOM 687 C C . ASN A 1 87 ? 11.617 5.185 -6.259 1.00 98.31 87 ASN A C 1
ATOM 689 O O . ASN A 1 87 ? 11.984 6.015 -5.425 1.00 98.31 87 ASN A O 1
ATOM 693 N N . GLY A 1 88 ? 10.368 5.141 -6.732 1.00 97.81 88 GLY A N 1
ATOM 694 C CA . GLY A 1 88 ? 9.323 6.090 -6.387 1.00 97.81 88 GLY A CA 1
ATOM 695 C C . GLY A 1 88 ? 8.710 5.804 -5.023 1.00 97.81 88 GLY A C 1
ATOM 696 O O . GLY A 1 88 ? 8.682 4.661 -4.563 1.00 97.81 88 GLY A O 1
ATOM 697 N N . ASP A 1 89 ? 8.175 6.857 -4.416 1.00 97.19 89 ASP A N 1
ATOM 698 C CA . ASP A 1 89 ? 7.392 6.797 -3.188 1.00 97.19 89 ASP A CA 1
ATOM 699 C C . ASP A 1 89 ? 5.942 7.204 -3.490 1.00 97.19 89 ASP A C 1
ATOM 701 O O . ASP A 1 89 ? 5.688 8.036 -4.365 1.00 97.19 89 ASP A O 1
ATOM 705 N N . MET A 1 90 ? 4.985 6.612 -2.778 1.00 95.50 90 MET A N 1
ATOM 706 C CA . MET A 1 90 ? 3.558 6.886 -2.952 1.00 95.50 90 MET A CA 1
ATOM 707 C C . MET A 1 90 ? 2.837 6.882 -1.608 1.00 95.50 90 MET A C 1
ATOM 709 O O . MET A 1 90 ? 2.975 5.942 -0.826 1.00 95.50 90 MET A O 1
ATOM 713 N N . ALA A 1 91 ? 2.032 7.915 -1.368 1.00 95.38 91 ALA A N 1
ATOM 714 C CA . ALA A 1 91 ? 1.134 7.965 -0.224 1.00 95.38 91 ALA A CA 1
ATOM 715 C C . ALA A 1 91 ? -0.158 7.189 -0.516 1.00 95.38 91 ALA A C 1
ATOM 717 O O . ALA A 1 91 ? -0.744 7.318 -1.590 1.00 95.38 91 ALA A O 1
ATOM 718 N N . VAL A 1 92 ? -0.611 6.421 0.468 1.00 95.25 92 VAL A N 1
ATOM 719 C CA . VAL A 1 92 ? -1.866 5.673 0.473 1.00 95.25 92 VAL A CA 1
ATOM 720 C C . VAL A 1 92 ? -2.717 6.203 1.617 1.00 95.25 92 VAL A C 1
ATOM 722 O O . VAL A 1 92 ? -2.275 6.191 2.763 1.00 95.25 92 VAL A O 1
ATOM 725 N N . ASN A 1 93 ? -3.934 6.650 1.302 1.00 94.06 93 ASN A N 1
ATOM 726 C CA . ASN A 1 93 ? -4.917 7.110 2.280 1.00 94.06 93 ASN A CA 1
ATOM 727 C C . ASN A 1 93 ? -6.197 6.294 2.111 1.00 94.06 93 ASN A C 1
ATOM 729 O O . ASN A 1 93 ? -6.859 6.385 1.077 1.00 94.06 93 ASN A O 1
ATOM 733 N N . LEU A 1 94 ? -6.533 5.492 3.116 1.00 92.44 94 LEU A N 1
ATOM 734 C CA . LEU A 1 94 ? -7.694 4.607 3.100 1.00 92.44 94 LEU A CA 1
ATOM 735 C C . LEU A 1 94 ? -8.627 4.939 4.262 1.00 92.44 94 LEU A C 1
ATOM 737 O O . LEU A 1 94 ? -8.195 5.039 5.408 1.00 92.44 94 LEU A O 1
ATOM 741 N N . TRP A 1 95 ? -9.918 5.063 3.960 1.00 90.75 95 TRP A N 1
ATOM 742 C CA . TRP A 1 95 ? -10.979 5.229 4.951 1.00 90.75 95 TRP A CA 1
ATOM 743 C C . TRP A 1 95 ? -11.716 3.905 5.134 1.00 90.75 95 TRP A C 1
ATOM 745 O O . TRP A 1 95 ? -12.177 3.292 4.170 1.00 90.75 95 TRP A O 1
ATOM 755 N N . LEU A 1 96 ? -11.813 3.465 6.382 1.00 88.94 96 LEU A N 1
ATOM 756 C CA . LEU A 1 96 ? -12.325 2.161 6.779 1.00 88.94 96 LEU A CA 1
ATOM 757 C C . LEU A 1 96 ? -13.509 2.360 7.715 1.00 88.94 96 LEU A C 1
ATOM 759 O O . LEU A 1 96 ? -13.336 2.907 8.802 1.00 88.94 96 LEU A O 1
ATOM 763 N N . ASP A 1 97 ? -14.695 1.911 7.321 1.00 85.12 97 ASP A N 1
ATOM 764 C CA . ASP A 1 97 ? -15.855 1.931 8.208 1.00 85.12 97 ASP A CA 1
ATOM 765 C C . ASP A 1 97 ? -15.762 0.778 9.209 1.00 85.12 97 ASP A C 1
ATOM 767 O O . ASP A 1 97 ? -15.919 -0.371 8.819 1.00 85.12 97 ASP A O 1
ATOM 771 N N . ALA A 1 98 ? -15.521 1.093 10.485 1.00 71.31 98 ALA A N 1
ATOM 772 C CA . ALA A 1 98 ? -15.444 0.188 11.633 1.00 71.31 98 ALA A CA 1
ATOM 773 C C . ALA A 1 98 ? -16.690 -0.693 11.808 1.00 71.31 98 ALA A C 1
ATOM 775 O O . ALA A 1 98 ? -16.601 -1.769 12.400 1.00 71.31 98 ALA A O 1
ATOM 776 N N . THR A 1 99 ? -17.838 -0.276 11.273 1.00 68.12 99 THR A N 1
ATOM 777 C CA . THR A 1 99 ? -19.073 -1.068 11.306 1.00 68.12 99 THR A CA 1
ATOM 778 C C . THR A 1 99 ? -19.012 -2.262 10.340 1.00 68.12 99 THR A C 1
ATOM 780 O O . THR A 1 99 ? -19.535 -3.327 10.664 1.00 68.12 99 THR A O 1
ATOM 783 N N . ASP A 1 100 ? -18.281 -2.141 9.224 1.00 62.78 100 ASP A N 1
ATOM 784 C CA . ASP A 1 100 ? -17.985 -3.250 8.297 1.00 62.78 100 ASP A CA 1
ATOM 785 C C . ASP A 1 100 ? -16.878 -4.189 8.829 1.00 62.78 100 ASP A C 1
ATOM 787 O O . ASP A 1 100 ? -16.604 -5.238 8.245 1.00 62.78 100 ASP A O 1
ATOM 791 N N . ILE A 1 101 ? -16.225 -3.820 9.940 1.00 62.75 101 ILE A N 1
ATOM 792 C CA . ILE A 1 101 ? -15.061 -4.513 10.531 1.00 62.75 101 ILE A CA 1
ATOM 793 C C . ILE A 1 101 ? -15.488 -5.556 11.578 1.00 62.75 101 ILE A C 1
ATOM 795 O O . ILE A 1 101 ? -14.649 -6.276 12.108 1.00 62.75 101 ILE A O 1
ATOM 799 N N . G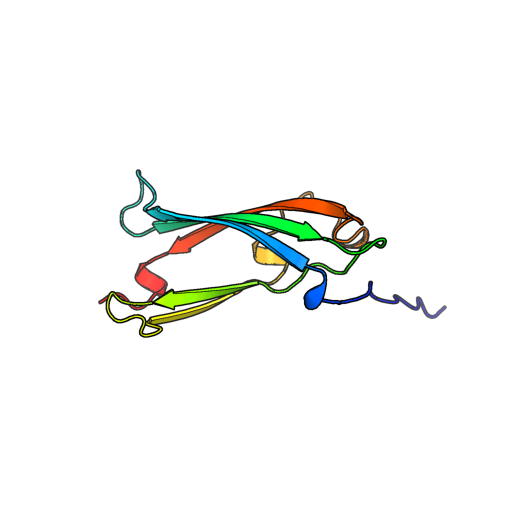LY A 1 102 ? -16.788 -5.693 11.866 1.00 50.12 102 GLY A N 1
ATOM 800 C CA . GLY A 1 102 ? -17.285 -6.698 12.816 1.00 50.12 102 GLY A CA 1
ATOM 801 C C . GLY A 1 102 ? -16.879 -6.438 14.271 1.00 50.12 102 GLY A C 1
ATOM 802 O O . GLY A 1 102 ? -16.851 -7.365 15.077 1.00 50.12 102 GLY A O 1
ATOM 803 N N . ALA A 1 103 ? -16.567 -5.188 14.622 1.00 42.53 103 ALA A N 1
ATOM 804 C CA . ALA A 1 103 ? -16.396 -4.774 16.008 1.00 42.53 103 ALA A CA 1
ATOM 805 C C . ALA A 1 103 ? -17.780 -4.563 16.650 1.00 42.53 103 ALA A C 1
ATOM 807 O O . ALA A 1 103 ? -18.301 -3.448 16.688 1.00 42.53 103 ALA A O 1
ATOM 808 N N . SER A 1 104 ? -18.391 -5.660 17.099 1.00 40.31 104 SER A N 1
ATOM 809 C CA . SER A 1 104 ? -19.601 -5.679 17.936 1.00 40.31 104 SER A CA 1
ATOM 810 C C . SER A 1 104 ? -19.277 -6.097 19.361 1.00 40.31 104 SER A C 1
ATOM 812 O O . SER A 1 104 ? -18.539 -7.100 19.493 1.00 40.31 104 SER A O 1
#

Radius of gyration: 16.05 Å; chains: 1; bounding box: 35×26×57 Å

Sequence (104 aa):
MLECDIPLPRKPELVSIEASDLHPDPQRKNLLVLVATLKNRAPFAQDYPHLELTLTDVRDQPVLRKVFTPAEYLAQETEVRAGFAANGDMAVNLWLDATDIGAS

Secondary structure (DSSP, 8-state):
------PPP--GGGEEEEEEEEEE-SS-TTEEEEEEEEEE-SSS-BPPPPEEEEEE-TTS-EEEEEEE-HHHHS-TT--GGG-B-TT-EEEEEEEEEGGGGT--

pLDDT: mean 89.23, std 12.3, range [40.31, 98.56]

Foldseek 3Di:
DDPPPDAFADDVVQKDWPDWDWDDDPVDRQKIKIKTKMWRQAQAFGQDDWDWDFDADPVRHTQDIDIHDCVQFDDPPDPNRRHQGHRDMDITIHMDGNVVSPPD